Protein AF-A0A931N2M0-F1 (afdb_monomer)

Secondary structure (DSSP, 8-state):
---------PPP-EEEE-TT-EEEEE-SEEEEEE-SS-EEEEEE---EE-TTS-EE---SS--EEEEE--SSEEEEEEEEEEETTTEEEEEEEEEEE-

Nearest PDB structures (foldseek):
  4m03-assembly1_A-2  TM=4.339E-01  e=2.223E-02  Staphylococcus aureus subsp. aureus NCTC 8325
  4lba-assembly1_A  TM=4.297E-01  e=1.267E-01  Bacteroides eggerthii DSM 20697
  4u6t-assembly1_A  TM=5.160E-01  e=3.026E-01  Hathewaya histolytica
  2z4t-assembly1_A  TM=4.486E-01  e=2.068E-01  Photobacterium sp. JT-ISH-224
  6vft-assembly2_B  TM=3.538E-01  e=1.267E-01  Homo sapiens

Mean predicted aligned error: 7.24 Å

Radius of gyration: 16.53 Å; Cα contacts (8 Å, |Δi|>4): 232; chains: 1; bounding box: 36×43×48 Å

Sequence (98 aa):
MHRRRAHPNAAPHVFELRPGDIVLLPAAGARVSSGCSVEVLGVYRDSTPLPDGRVLAPEGPPDVVVLRAPAPGDSTVRLTTGDPFRATASRELSVIVR

Foldseek 3Di:
DDDDPDDPPDDAAEAEAAAFDKDKDFFLDKDWPDDDQKDWPDFAADWDADPVRDIRTDDDGTGIIIMHGNDFDKIKMWGWHDHPVPDIDIGIYIYGYD

Organism: NCBI:txid2785916

Structure (mmCIF, N/CA/C/O backbone):
data_AF-A0A931N2M0-F1
#
_entry.id   AF-A0A931N2M0-F1
#
loop_
_atom_site.group_PDB
_atom_site.id
_atom_site.type_symbol
_atom_site.label_atom_id
_atom_site.label_alt_id
_atom_site.label_comp_id
_atom_site.label_asym_id
_atom_site.label_entity_id
_atom_site.label_seq_id
_atom_site.pdbx_PDB_ins_code
_atom_site.Cartn_x
_atom_site.Cartn_y
_atom_site.Cartn_z
_atom_site.occupancy
_atom_site.B_iso_or_equiv
_atom_site.auth_seq_id
_atom_site.auth_comp_id
_atom_site.auth_asym_id
_atom_site.auth_atom_id
_atom_site.pdbx_PDB_model_num
ATOM 1 N N . MET A 1 1 ? 16.655 33.613 21.237 1.00 43.22 1 MET A N 1
ATOM 2 C CA . MET A 1 1 ? 15.404 33.002 21.744 1.00 43.22 1 MET A CA 1
ATOM 3 C C . MET A 1 1 ? 14.419 32.887 20.571 1.00 43.22 1 MET A C 1
ATOM 5 O O . MET A 1 1 ? 13.638 33.795 20.330 1.00 43.22 1 MET A O 1
ATOM 9 N N . HIS A 1 2 ? 14.532 31.840 19.743 1.00 42.38 2 HIS A N 1
ATOM 10 C CA . HIS A 1 2 ? 13.705 31.687 18.536 1.00 42.38 2 HIS A CA 1
ATOM 11 C C . HIS A 1 2 ? 12.401 30.960 18.879 1.00 42.38 2 HIS A C 1
ATOM 13 O O . HIS A 1 2 ? 12.406 29.769 19.183 1.00 42.38 2 HIS A O 1
ATOM 19 N N . ARG A 1 3 ? 11.275 31.683 18.841 1.00 39.59 3 ARG A N 1
ATOM 20 C CA . ARG A 1 3 ? 9.933 31.097 18.943 1.00 39.59 3 ARG A CA 1
ATOM 21 C C . ARG A 1 3 ? 9.698 30.185 17.735 1.00 39.59 3 ARG A C 1
ATOM 23 O O . ARG A 1 3 ? 9.606 30.671 16.609 1.00 39.59 3 ARG A O 1
ATOM 30 N N . ARG A 1 4 ? 9.589 28.871 17.966 1.00 41.88 4 ARG A N 1
ATOM 31 C CA . ARG A 1 4 ? 9.050 27.924 16.979 1.00 41.88 4 ARG A CA 1
ATOM 32 C C . ARG A 1 4 ? 7.630 28.373 16.633 1.00 41.88 4 ARG A C 1
ATOM 34 O O . ARG A 1 4 ? 6.754 28.349 17.493 1.00 41.88 4 ARG A O 1
ATOM 41 N N . ARG A 1 5 ? 7.408 28.801 15.388 1.00 40.66 5 ARG A N 1
ATOM 42 C CA . ARG A 1 5 ? 6.057 28.942 14.838 1.00 40.66 5 ARG A CA 1
ATOM 43 C C . ARG A 1 5 ? 5.447 27.544 14.801 1.00 40.66 5 ARG A C 1
ATOM 45 O O . ARG A 1 5 ? 5.899 26.706 14.021 1.00 40.66 5 ARG A O 1
ATOM 52 N N . ALA A 1 6 ? 4.463 27.294 15.659 1.00 41.53 6 ALA A N 1
ATOM 53 C CA . ALA A 1 6 ? 3.564 26.167 15.487 1.00 41.53 6 ALA A CA 1
ATOM 54 C C . ALA A 1 6 ? 2.945 26.303 14.091 1.00 41.53 6 ALA A C 1
ATOM 56 O O . ALA A 1 6 ? 2.298 27.308 13.793 1.00 41.53 6 ALA A O 1
ATOM 57 N N . HIS A 1 7 ? 3.240 25.349 13.208 1.00 36.44 7 HIS A N 1
ATOM 58 C CA . HIS A 1 7 ? 2.480 25.218 11.975 1.00 36.44 7 HIS A CA 1
ATOM 59 C C . HIS A 1 7 ? 1.039 24.878 12.371 1.00 36.44 7 HIS A C 1
ATOM 61 O O . HIS A 1 7 ? 0.858 24.051 13.270 1.00 36.44 7 HIS A O 1
ATOM 67 N N . PRO A 1 8 ? 0.025 25.516 11.764 1.00 39.69 8 PRO A N 1
ATOM 68 C CA . PRO A 1 8 ? -1.353 25.100 11.966 1.00 39.69 8 PRO A CA 1
ATOM 69 C C . PRO A 1 8 ? -1.442 23.611 11.630 1.00 39.69 8 PRO A C 1
ATOM 71 O O . PRO A 1 8 ? -0.958 23.182 10.583 1.00 39.69 8 PRO A O 1
ATOM 74 N N . ASN A 1 9 ? -1.980 22.837 12.572 1.00 44.41 9 ASN A N 1
ATOM 75 C CA . ASN A 1 9 ? -2.216 21.406 12.457 1.00 44.41 9 ASN A CA 1
ATOM 76 C C . ASN A 1 9 ? -3.118 21.190 11.232 1.00 44.41 9 ASN A C 1
ATOM 78 O O . ASN A 1 9 ? -4.329 21.394 11.316 1.00 44.41 9 ASN A O 1
ATOM 82 N N . ALA A 1 10 ? -2.519 20.915 10.070 1.00 48.88 10 ALA A N 1
ATOM 83 C CA . ALA A 1 10 ? -3.262 20.577 8.869 1.00 48.88 10 ALA A CA 1
ATOM 84 C C . ALA A 1 10 ? -4.118 19.363 9.228 1.00 48.88 10 ALA A C 1
ATOM 86 O O . ALA A 1 10 ? -3.593 18.398 9.784 1.00 48.88 10 ALA A O 1
ATOM 87 N N . ALA A 1 11 ? -5.430 19.448 8.994 1.00 51.19 11 ALA A N 1
ATOM 88 C CA . ALA A 1 11 ? -6.325 18.330 9.256 1.00 51.19 11 ALA A CA 1
ATOM 89 C C . ALA A 1 11 ? -5.714 17.065 8.626 1.00 51.19 11 ALA A C 1
ATOM 91 O O . ALA A 1 11 ? -5.254 17.145 7.480 1.00 51.19 11 ALA A O 1
ATOM 92 N N . PRO A 1 12 ? -5.631 15.939 9.360 1.00 60.34 12 PRO A N 1
ATOM 93 C CA . PRO A 1 12 ? -5.057 14.722 8.809 1.00 60.34 12 PRO A CA 1
ATOM 94 C C . PRO A 1 12 ? -5.792 14.406 7.508 1.00 60.34 12 PRO A C 1
ATOM 96 O O . PRO A 1 12 ? -7.018 14.502 7.449 1.00 60.34 12 PRO A O 1
ATOM 99 N N . HIS A 1 13 ? -5.054 14.095 6.443 1.00 74.62 13 HIS A N 1
ATOM 100 C CA . HIS A 1 13 ? -5.680 13.622 5.216 1.00 74.62 13 HIS A CA 1
ATOM 101 C C . HIS A 1 13 ? -6.432 12.332 5.566 1.00 74.62 13 HIS A C 1
ATOM 103 O O . HIS A 1 13 ? -5.808 11.324 5.900 1.00 74.62 13 HIS A O 1
ATOM 109 N N . VAL A 1 14 ? -7.764 12.406 5.568 1.00 90.56 14 VAL A N 1
ATOM 110 C CA . VAL A 1 14 ? -8.647 11.265 5.808 1.00 90.56 14 VAL A CA 1
ATOM 111 C C . VAL A 1 14 ? -8.943 10.609 4.469 1.00 90.56 14 VAL A C 1
ATOM 113 O O . VAL A 1 14 ? -9.325 11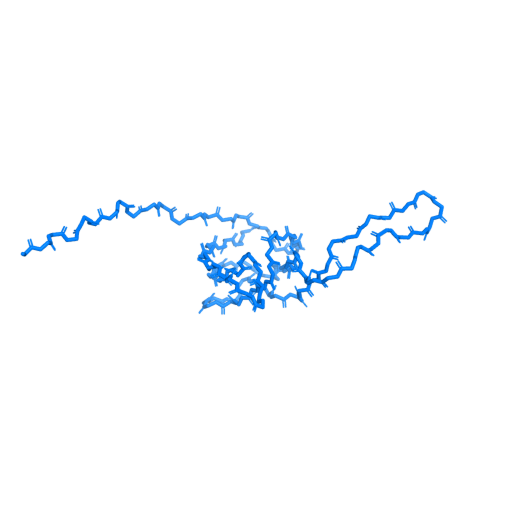.283 3.513 1.00 90.56 14 VAL A O 1
ATOM 116 N N . PHE A 1 15 ? -8.760 9.298 4.411 1.00 94.19 15 PHE A N 1
ATOM 117 C CA . PHE A 1 15 ? -9.048 8.479 3.249 1.00 94.19 15 PHE A CA 1
ATOM 118 C C . PHE A 1 15 ? -10.125 7.461 3.611 1.00 94.19 15 PHE A C 1
ATOM 120 O O . PHE A 1 15 ? -9.923 6.619 4.484 1.00 94.19 15 PHE A O 1
ATOM 127 N N . GLU A 1 16 ? -11.290 7.587 2.984 1.00 96.62 16 GLU A N 1
ATOM 128 C CA . GLU A 1 16 ? -12.441 6.733 3.267 1.00 96.62 16 GLU A CA 1
ATOM 129 C C . GLU A 1 16 ? -12.490 5.553 2.293 1.00 96.62 16 GLU A C 1
ATOM 131 O O . GLU A 1 16 ? -12.343 5.735 1.085 1.00 96.62 16 GLU A O 1
ATOM 136 N N . LEU A 1 17 ? -12.711 4.357 2.836 1.00 97.50 17 LEU A N 1
ATOM 137 C CA . LEU A 1 17 ? -12.811 3.084 2.126 1.00 97.50 17 LEU A CA 1
ATOM 138 C C . LEU A 1 17 ? -14.040 2.305 2.591 1.00 97.50 17 LEU A C 1
ATOM 140 O O . LEU A 1 17 ? -14.645 2.612 3.619 1.00 97.50 17 LEU A O 1
ATOM 144 N N . ARG A 1 18 ? -14.367 1.251 1.853 1.00 98.25 18 ARG A N 1
ATOM 145 C CA . ARG A 1 18 ? -15.362 0.242 2.214 1.00 98.25 18 ARG A CA 1
ATOM 146 C C . ARG A 1 18 ? -14.697 -1.110 2.473 1.00 98.25 18 ARG A C 1
ATOM 148 O O . ARG A 1 18 ? -13.634 -1.386 1.909 1.00 98.25 18 ARG A O 1
ATOM 155 N N . PRO A 1 19 ? -15.307 -1.990 3.288 1.00 98.19 19 PRO A N 1
ATOM 156 C CA . PRO A 1 19 ? -14.838 -3.362 3.418 1.00 98.19 19 PRO A CA 1
ATOM 157 C C . PRO A 1 19 ? -14.775 -4.051 2.049 1.00 98.19 19 PRO A C 1
ATOM 159 O O . PRO A 1 19 ? -15.746 -4.053 1.295 1.00 98.19 19 PRO A O 1
ATOM 162 N N . GLY A 1 20 ? -13.629 -4.649 1.740 1.00 97.56 20 GLY A N 1
ATOM 163 C CA . GLY A 1 20 ? -13.332 -5.279 0.456 1.00 97.56 20 GLY A CA 1
ATOM 164 C C . GLY A 1 20 ? -12.524 -4.407 -0.505 1.00 97.56 20 GLY A C 1
ATOM 165 O O . GLY A 1 20 ? -11.951 -4.963 -1.443 1.00 97.56 20 GLY A O 1
ATOM 166 N N . ASP A 1 21 ? -12.408 -3.098 -0.261 1.00 98.44 21 ASP A N 1
ATOM 167 C CA . ASP A 1 21 ? -11.623 -2.219 -1.126 1.00 98.44 21 ASP A CA 1
ATOM 168 C C . ASP A 1 21 ? -10.139 -2.609 -1.123 1.00 98.44 21 ASP A C 1
ATOM 170 O O . ASP A 1 21 ? -9.545 -2.955 -0.093 1.00 98.44 21 ASP A O 1
ATOM 174 N N . ILE A 1 22 ? -9.535 -2.510 -2.307 1.00 98.00 22 ILE A N 1
ATOM 175 C CA . ILE A 1 22 ? -8.093 -2.589 -2.525 1.00 98.00 22 ILE A CA 1
ATOM 176 C C . ILE A 1 22 ? -7.670 -1.281 -3.176 1.00 98.00 22 ILE A C 1
ATOM 178 O O . ILE A 1 22 ? -8.236 -0.873 -4.190 1.00 98.00 22 ILE A O 1
ATOM 182 N N . VAL A 1 23 ? -6.665 -0.629 -2.602 1.00 96.88 23 VAL A N 1
ATOM 183 C CA . VAL A 1 23 ? -6.188 0.676 -3.062 1.00 96.88 23 VAL A CA 1
ATOM 184 C C . VAL A 1 23 ? -4.695 0.665 -3.310 1.00 96.88 23 VAL A C 1
ATOM 186 O O . VAL A 1 23 ? -3.920 0.071 -2.560 1.00 96.88 23 VAL A O 1
ATOM 189 N N . LEU A 1 24 ? -4.308 1.356 -4.376 1.00 96.69 24 LEU A N 1
ATOM 190 C CA . LEU A 1 24 ? -2.927 1.562 -4.772 1.00 96.69 24 LEU A CA 1
ATOM 191 C C . LEU A 1 24 ? -2.554 2.994 -4.403 1.00 96.69 24 LEU A C 1
ATOM 193 O O . LEU A 1 24 ? -3.197 3.947 -4.845 1.00 96.69 24 LEU A O 1
ATOM 197 N N . LEU A 1 25 ? -1.530 3.148 -3.571 1.00 95.06 25 LEU A N 1
ATOM 198 C CA . LEU A 1 25 ? -1.051 4.445 -3.115 1.00 95.06 25 LEU A CA 1
ATOM 199 C C . LEU A 1 25 ? 0.371 4.685 -3.628 1.00 95.06 25 LEU A C 1
ATOM 201 O O . LEU A 1 25 ? 1.221 3.812 -3.446 1.00 95.06 25 LEU A O 1
ATOM 205 N N . PRO A 1 26 ? 0.672 5.871 -4.189 1.00 93.75 26 PRO A N 1
ATOM 206 C CA . 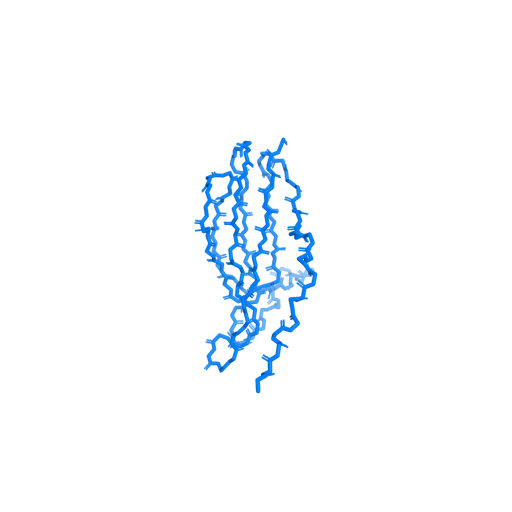PRO A 1 26 ? 2.030 6.214 -4.591 1.00 93.75 26 PRO A CA 1
ATOM 207 C C . PRO A 1 26 ? 2.906 6.378 -3.343 1.00 93.75 26 PRO A C 1
ATOM 209 O O . PRO A 1 26 ? 2.743 7.329 -2.560 1.00 93.75 26 PRO A O 1
ATOM 212 N N . ALA A 1 27 ? 3.795 5.410 -3.130 1.00 94.56 27 ALA A N 1
ATOM 213 C CA . ALA A 1 27 ? 4.684 5.311 -1.981 1.00 94.56 27 ALA A CA 1
ATOM 214 C C . ALA A 1 27 ? 5.746 4.223 -2.206 1.00 94.56 27 ALA A C 1
ATOM 216 O O . ALA A 1 27 ? 5.460 3.156 -2.732 1.00 94.56 27 ALA A O 1
ATOM 217 N N . ALA A 1 28 ? 6.957 4.460 -1.703 1.00 94.00 28 ALA A N 1
ATOM 218 C CA . ALA A 1 28 ? 8.043 3.479 -1.689 1.00 94.00 28 ALA A CA 1
ATOM 219 C C . ALA A 1 28 ? 7.932 2.483 -0.516 1.00 94.00 28 ALA A C 1
ATOM 221 O O . ALA A 1 28 ? 8.741 1.566 -0.390 1.00 94.00 28 ALA A O 1
ATOM 222 N N . GLY A 1 29 ? 6.965 2.674 0.386 1.00 95.00 29 GLY A N 1
ATOM 223 C CA . GLY A 1 29 ? 6.689 1.756 1.486 1.00 95.00 29 GLY A CA 1
ATOM 224 C C . GLY A 1 29 ? 5.576 2.243 2.406 1.00 95.00 29 GLY A C 1
ATOM 225 O O . GLY A 1 29 ? 5.178 3.410 2.365 1.00 95.00 29 GLY A O 1
ATOM 226 N N . ALA A 1 30 ? 5.076 1.347 3.254 1.00 95.81 30 ALA A N 1
ATOM 227 C CA . ALA A 1 30 ? 4.056 1.672 4.240 1.00 95.81 30 ALA A CA 1
ATOM 228 C C . ALA A 1 30 ? 4.170 0.817 5.498 1.00 95.81 30 ALA A C 1
ATOM 230 O O . ALA A 1 30 ? 4.669 -0.307 5.473 1.00 95.81 30 ALA A O 1
ATOM 231 N N . ARG A 1 31 ? 3.654 1.358 6.599 1.00 95.81 31 ARG A N 1
ATOM 232 C CA . ARG A 1 31 ? 3.467 0.647 7.861 1.00 95.81 31 ARG A CA 1
ATOM 233 C C . ARG A 1 31 ? 2.165 1.101 8.506 1.00 95.81 31 ARG A C 1
ATOM 235 O O . ARG A 1 31 ? 1.964 2.301 8.679 1.00 95.81 31 ARG A O 1
ATOM 242 N N . VAL A 1 32 ? 1.325 0.156 8.925 1.00 96.81 32 VAL A N 1
ATOM 243 C CA . VAL A 1 32 ? 0.203 0.457 9.826 1.00 96.81 32 VAL A CA 1
ATOM 244 C C . VAL A 1 32 ? 0.787 0.834 11.186 1.00 96.81 32 VAL A C 1
ATOM 246 O O . VAL A 1 32 ? 1.509 0.045 11.800 1.00 96.81 32 VAL A O 1
ATOM 249 N N . SER A 1 33 ? 0.556 2.071 11.619 1.00 95.62 33 SER A N 1
ATOM 250 C CA . SER A 1 33 ? 1.016 2.574 12.915 1.00 95.62 33 SER A CA 1
ATOM 251 C C . SER A 1 33 ? -0.018 2.351 14.019 1.00 95.62 33 SER A C 1
ATOM 253 O O . SER A 1 33 ? 0.375 2.192 15.174 1.00 95.62 33 SER A O 1
ATOM 255 N N . SER A 1 34 ? -1.309 2.292 13.677 1.00 96.88 34 SER A N 1
ATOM 256 C CA . SER A 1 34 ? -2.403 1.966 14.599 1.00 96.88 34 SER A CA 1
ATOM 257 C C . SER A 1 34 ? -3.641 1.423 13.871 1.00 96.88 34 SER A C 1
ATOM 259 O O . SER A 1 34 ? -3.821 1.639 12.670 1.00 96.88 34 SER A O 1
ATOM 261 N N . GLY A 1 35 ? -4.515 0.746 14.624 1.00 96.38 35 GLY A N 1
ATOM 262 C CA . GLY A 1 35 ? -5.755 0.154 14.114 1.00 96.38 35 GLY A CA 1
ATOM 263 C C . GLY A 1 35 ? -5.543 -1.153 13.345 1.00 96.38 35 GLY A C 1
ATOM 264 O O . GLY A 1 35 ? -4.414 -1.610 13.169 1.00 96.38 35 GLY A O 1
ATOM 265 N N . CYS A 1 36 ? -6.644 -1.756 12.904 1.00 96.00 36 CYS A N 1
ATOM 266 C CA . CYS A 1 36 ? -6.658 -3.016 12.153 1.00 96.00 36 CYS A CA 1
ATOM 267 C C . CYS A 1 36 ? -7.670 -3.025 10.996 1.00 96.00 36 CYS A C 1
ATOM 269 O O . CYS A 1 36 ? -7.975 -4.090 10.463 1.00 96.00 36 CYS A O 1
ATOM 271 N N . SER A 1 37 ? -8.200 -1.861 10.602 1.00 97.44 37 SER A N 1
ATOM 272 C CA . SER A 1 37 ? -9.187 -1.781 9.519 1.00 97.44 37 SER A CA 1
ATOM 273 C C . SER A 1 37 ? -8.565 -1.901 8.129 1.00 97.44 37 SER A C 1
ATOM 275 O O . SER A 1 37 ? -9.284 -2.143 7.162 1.00 97.44 37 SER A O 1
ATOM 277 N N . VAL A 1 38 ? -7.233 -1.797 8.020 1.00 98.00 38 VAL A N 1
ATOM 278 C CA . VAL A 1 38 ? -6.483 -2.033 6.781 1.00 98.00 38 VAL A CA 1
ATOM 279 C C . VAL A 1 38 ? -5.247 -2.906 6.982 1.00 98.00 38 VAL A C 1
ATOM 281 O O . VAL A 1 38 ? -4.628 -2.921 8.045 1.00 9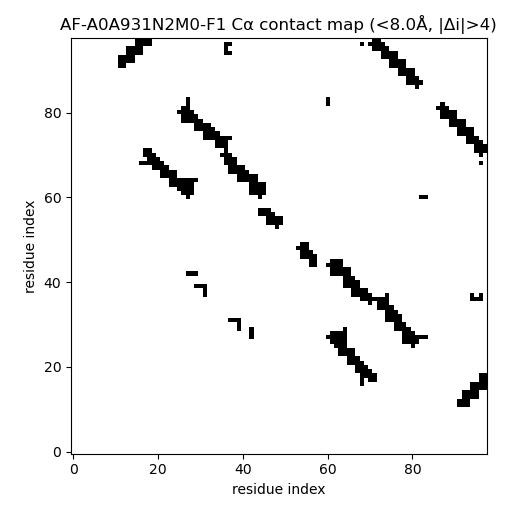8.00 38 VAL A O 1
ATOM 284 N N . GLU A 1 39 ? -4.846 -3.576 5.907 1.00 98.06 39 GLU A N 1
ATOM 285 C CA . GLU A 1 39 ? -3.644 -4.400 5.806 1.00 98.06 39 GLU A CA 1
ATOM 286 C C . GLU A 1 39 ? -2.751 -3.885 4.671 1.00 98.06 39 GLU A C 1
ATOM 288 O O . GLU A 1 39 ? -3.246 -3.520 3.603 1.00 98.06 39 GLU A O 1
ATOM 293 N N . VAL A 1 40 ? -1.429 -3.886 4.876 1.00 97.81 40 VAL A N 1
ATOM 294 C CA . VAL A 1 40 ? -0.461 -3.673 3.787 1.00 97.81 40 VAL A CA 1
ATOM 295 C C . VAL A 1 40 ? -0.239 -5.014 3.102 1.00 97.81 40 VAL A C 1
ATOM 297 O O . VAL A 1 40 ? 0.367 -5.905 3.694 1.00 97.81 40 VAL A O 1
ATOM 300 N N . LEU A 1 41 ? -0.707 -5.160 1.862 1.00 97.81 41 LEU A N 1
ATOM 301 C CA . LEU A 1 41 ? -0.502 -6.394 1.097 1.00 97.81 41 LEU A CA 1
ATOM 302 C C . LEU A 1 41 ? 0.928 -6.502 0.563 1.00 97.81 41 LEU A C 1
ATOM 304 O O . LEU A 1 41 ? 1.474 -7.597 0.456 1.00 97.81 41 LEU A O 1
ATOM 308 N N . GLY A 1 42 ? 1.544 -5.364 0.250 1.00 96.19 42 GLY A N 1
ATOM 309 C CA . GLY A 1 42 ? 2.921 -5.323 -0.211 1.00 96.19 42 GLY A CA 1
ATOM 310 C C . GLY A 1 42 ? 3.321 -3.968 -0.773 1.00 96.19 42 GLY A C 1
ATOM 311 O O . GLY A 1 42 ? 2.512 -3.041 -0.885 1.00 96.19 42 GLY A O 1
ATOM 312 N N . VAL A 1 43 ? 4.600 -3.887 -1.127 1.00 94.94 43 VAL A N 1
ATOM 313 C CA . VAL A 1 43 ? 5.184 -2.767 -1.858 1.00 94.94 43 VAL A CA 1
ATOM 314 C C . VAL A 1 43 ? 5.605 -3.295 -3.219 1.00 94.94 43 VAL A C 1
ATOM 316 O O . VAL A 1 43 ? 6.329 -4.286 -3.314 1.00 94.94 43 VAL A O 1
ATOM 319 N N . TYR A 1 44 ? 5.118 -2.644 -4.259 1.00 93.69 44 TYR A N 1
ATOM 320 C CA . TYR A 1 44 ? 5.239 -3.064 -5.638 1.00 93.69 44 TYR A CA 1
ATOM 321 C C . TYR A 1 44 ? 5.791 -1.930 -6.480 1.00 93.69 44 TYR A C 1
ATOM 323 O O . TYR A 1 44 ? 5.961 -0.787 -6.048 1.00 93.69 44 TYR A O 1
ATOM 331 N N . ARG A 1 45 ? 6.051 -2.294 -7.721 1.00 92.31 45 ARG A N 1
ATOM 332 C CA . ARG A 1 45 ? 6.298 -1.361 -8.789 1.00 92.31 45 ARG A CA 1
ATOM 333 C C . ARG A 1 45 ? 5.083 -1.296 -9.696 1.00 92.31 45 ARG A C 1
ATOM 335 O O . ARG A 1 45 ? 4.578 -2.351 -10.078 1.00 92.31 45 ARG A O 1
ATOM 342 N N . ASP A 1 46 ? 4.674 -0.090 -10.064 1.00 93.31 46 ASP A N 1
ATOM 343 C CA . ASP A 1 46 ? 3.643 0.090 -11.075 1.00 93.31 46 ASP A CA 1
ATOM 344 C C . ASP A 1 46 ? 4.095 -0.459 -12.434 1.00 93.31 46 ASP A C 1
ATOM 346 O O . ASP A 1 46 ? 5.264 -0.369 -12.823 1.00 93.31 46 ASP A O 1
ATOM 350 N N . SER A 1 47 ? 3.162 -1.062 -13.160 1.00 94.00 47 SER A N 1
ATOM 351 C CA . SER A 1 47 ? 3.435 -1.656 -14.464 1.00 94.00 47 SER A CA 1
ATOM 352 C C . SER A 1 47 ? 2.216 -1.547 -15.363 1.00 94.00 47 SER A C 1
ATOM 354 O O . SER A 1 47 ? 1.079 -1.668 -14.910 1.00 94.00 47 SER A O 1
ATOM 356 N N . THR A 1 48 ? 2.458 -1.355 -16.657 1.00 94.94 48 THR A N 1
ATOM 357 C CA . THR A 1 48 ? 1.389 -1.124 -17.628 1.00 94.94 48 THR A CA 1
ATOM 358 C C . THR A 1 48 ? 1.193 -2.365 -18.496 1.00 94.94 48 THR A C 1
ATOM 360 O O . THR A 1 48 ? 2.106 -2.717 -19.253 1.00 94.94 48 THR A O 1
ATOM 363 N N . PRO A 1 49 ? 0.030 -3.040 -18.438 1.00 95.69 49 PRO A N 1
ATOM 364 C CA . PRO A 1 49 ? -0.279 -4.117 -19.369 1.00 95.69 49 PRO A CA 1
ATOM 365 C C . PRO A 1 49 ? 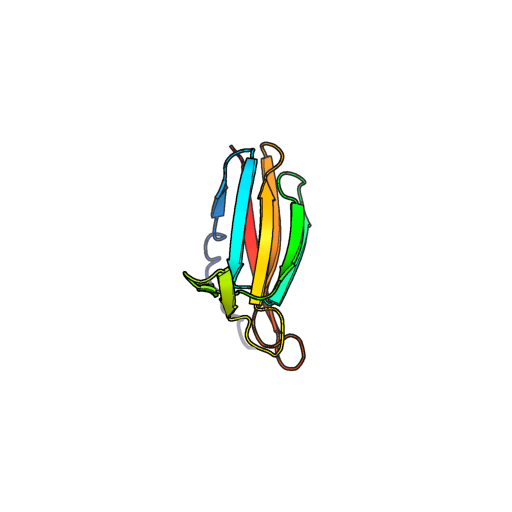-0.468 -3.563 -20.787 1.00 95.69 49 PRO A C 1
ATOM 367 O O . PRO A 1 49 ? -1.022 -2.480 -20.982 1.00 95.69 49 PRO A O 1
ATOM 370 N N . LEU A 1 50 ? -0.022 -4.320 -21.786 1.00 97.00 50 LEU A N 1
ATOM 371 C CA . LEU A 1 50 ? -0.180 -4.008 -23.203 1.00 97.00 50 LEU A CA 1
ATOM 372 C C . LEU A 1 50 ? -1.287 -4.870 -23.837 1.00 97.00 50 LEU A C 1
ATOM 374 O O . LEU A 1 50 ? -1.545 -5.979 -23.363 1.00 97.00 50 LEU A O 1
ATOM 378 N N . PRO A 1 51 ? -1.921 -4.414 -24.938 1.00 97.56 51 PRO A N 1
ATOM 379 C CA . PRO A 1 51 ? -3.005 -5.158 -25.594 1.00 97.56 51 PRO A CA 1
ATOM 380 C C . PRO A 1 51 ? -2.625 -6.556 -26.104 1.00 97.56 51 PRO A C 1
ATOM 382 O O . PRO A 1 51 ? -3.500 -7.380 -26.341 1.00 97.56 51 PRO A O 1
ATOM 385 N N . ASP A 1 52 ? -1.333 -6.827 -26.286 1.00 96.31 52 ASP A N 1
ATOM 386 C CA . ASP A 1 52 ? -0.801 -8.104 -26.770 1.00 96.31 52 ASP A CA 1
ATOM 387 C C . ASP A 1 52 ? -0.391 -9.071 -25.643 1.00 96.31 52 ASP A C 1
ATOM 389 O O . ASP A 1 52 ? 0.263 -10.082 -25.896 1.00 96.31 52 ASP A O 1
ATOM 393 N N . GLY A 1 53 ? -0.760 -8.766 -24.396 1.00 96.44 53 GLY A N 1
ATOM 394 C CA . GLY A 1 53 ? -0.466 -9.599 -23.230 1.00 96.44 53 GLY A CA 1
ATOM 395 C C . GLY A 1 53 ? 0.934 -9.400 -22.645 1.00 96.44 53 GLY A C 1
ATOM 396 O O . GLY A 1 53 ? 1.265 -10.036 -21.645 1.00 96.44 53 GLY A O 1
ATOM 397 N N . ARG A 1 54 ? 1.761 -8.514 -23.216 1.00 96.81 54 ARG A N 1
ATOM 398 C CA . ARG A 1 54 ? 3.027 -8.098 -22.595 1.00 96.81 54 ARG A CA 1
ATOM 399 C C . ARG A 1 54 ? 2.783 -7.085 -21.473 1.00 96.81 54 ARG A C 1
ATOM 401 O O . ARG A 1 54 ? 1.721 -6.476 -21.384 1.00 96.81 54 ARG A O 1
ATOM 408 N N . VAL A 1 55 ? 3.792 -6.873 -20.629 1.00 96.31 55 VAL A N 1
ATOM 409 C CA . VAL A 1 55 ? 3.761 -5.890 -19.534 1.00 96.31 55 VAL A CA 1
ATOM 410 C C . VAL A 1 55 ? 4.987 -4.989 -19.625 1.00 96.31 55 VAL A C 1
ATOM 412 O O . VAL A 1 55 ? 6.114 -5.475 -19.718 1.00 96.31 55 VAL A O 1
ATOM 415 N N . LEU A 1 56 ? 4.771 -3.675 -19.583 1.00 95.38 56 LEU A N 1
ATOM 416 C CA . LEU A 1 56 ? 5.833 -2.694 -19.387 1.00 95.38 56 LEU A CA 1
ATOM 417 C C . LEU A 1 56 ? 6.067 -2.511 -17.887 1.00 95.38 56 LEU A C 1
ATOM 419 O O . LEU A 1 56 ? 5.284 -1.849 -17.210 1.00 95.38 56 LEU A O 1
ATOM 423 N N . ALA A 1 57 ? 7.146 -3.104 -17.381 1.00 93.50 57 ALA A N 1
ATOM 424 C CA . ALA A 1 57 ? 7.569 -2.998 -15.989 1.00 93.50 57 ALA A CA 1
ATOM 425 C C . ALA A 1 57 ? 8.926 -2.268 -15.921 1.00 93.50 57 ALA A C 1
ATOM 427 O O . ALA A 1 57 ? 9.941 -2.863 -16.291 1.00 93.50 57 ALA A O 1
ATOM 428 N N . PRO A 1 58 ? 8.971 -0.985 -15.512 1.00 89.81 58 PRO A N 1
ATOM 429 C CA . PRO A 1 58 ? 10.226 -0.237 -15.432 1.00 89.81 58 PRO A CA 1
ATOM 430 C C . PRO A 1 58 ? 11.200 -0.826 -14.391 1.00 89.81 58 PRO A C 1
ATOM 432 O O . PRO A 1 58 ? 10.807 -1.552 -13.482 1.00 89.81 58 PRO A O 1
ATOM 435 N N . GLU A 1 59 ? 12.493 -0.510 -14.500 1.00 90.25 59 GLU A N 1
ATOM 436 C CA . GLU A 1 59 ? 13.519 -0.911 -13.518 1.00 90.25 59 GLU A CA 1
ATOM 437 C C . GLU A 1 59 ? 13.748 0.145 -12.410 1.00 90.25 59 GLU A C 1
ATOM 439 O O . GLU A 1 59 ? 13.263 1.274 -12.493 1.00 90.25 59 GLU A O 1
ATOM 444 N N . GLY A 1 60 ? 14.433 -0.223 -11.306 1.00 88.25 60 GLY A N 1
ATOM 445 C CA . GLY A 1 60 ? 14.698 0.631 -10.115 1.00 88.25 60 GLY A CA 1
ATOM 446 C C . GLY A 1 60 ? 13.966 0.254 -8.787 1.00 88.25 60 GLY A C 1
ATOM 447 O O . GLY A 1 60 ? 13.631 -0.919 -8.606 1.00 88.25 60 GLY A O 1
ATOM 448 N N . PRO A 1 61 ? 13.640 1.228 -7.903 1.00 88.50 61 PRO A N 1
ATOM 449 C CA . PRO A 1 61 ? 12.914 1.011 -6.640 1.00 88.50 61 PRO A CA 1
ATOM 450 C C . PRO A 1 61 ? 11.370 0.917 -6.762 1.00 88.50 61 PRO A C 1
ATOM 452 O O . PRO A 1 61 ? 10.795 1.460 -7.708 1.00 88.50 61 PRO A O 1
ATOM 455 N N . PRO A 1 62 ? 10.685 0.295 -5.780 1.00 90.50 62 PRO A N 1
ATOM 456 C CA . PRO A 1 62 ? 9.222 0.295 -5.681 1.00 90.50 62 PRO A CA 1
ATOM 457 C C . PRO A 1 62 ? 8.627 1.704 -5.545 1.00 90.50 62 PRO A C 1
ATOM 459 O O . PRO A 1 62 ? 9.225 2.577 -4.912 1.00 90.50 62 PRO A O 1
ATOM 462 N N . ASP A 1 63 ? 7.429 1.900 -6.090 1.00 93.06 63 ASP A N 1
ATOM 463 C CA . ASP A 1 63 ? 6.716 3.183 -6.123 1.00 93.06 63 ASP A CA 1
ATOM 464 C C . ASP A 1 63 ? 5.222 3.081 -5.771 1.00 93.06 63 ASP A C 1
ATOM 466 O O . ASP A 1 63 ? 4.549 4.111 -5.652 1.00 93.06 63 ASP A O 1
ATOM 470 N N . VAL A 1 64 ? 4.716 1.869 -5.522 1.00 95.69 64 VAL A N 1
ATOM 471 C CA . VAL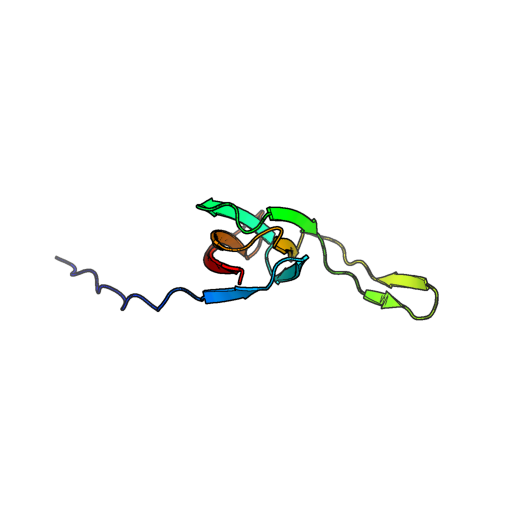 A 1 64 ? 3.322 1.619 -5.147 1.00 95.69 64 VAL A CA 1
ATOM 472 C C . VAL A 1 64 ? 3.233 0.800 -3.864 1.00 95.69 64 VAL A C 1
ATOM 474 O O . VAL A 1 64 ? 3.869 -0.238 -3.708 1.00 95.69 64 VAL A O 1
ATOM 477 N N . VAL A 1 65 ? 2.354 1.216 -2.958 1.00 96.88 65 VAL A N 1
ATOM 478 C CA . VAL A 1 65 ? 1.876 0.407 -1.831 1.00 96.88 65 VAL A CA 1
ATOM 479 C C . VAL A 1 65 ? 0.460 -0.056 -2.126 1.00 96.88 65 VAL A C 1
ATOM 481 O O . VAL A 1 65 ? -0.388 0.758 -2.489 1.00 96.88 65 VAL A O 1
ATOM 484 N N . VAL A 1 66 ? 0.186 -1.337 -1.892 1.00 98.06 66 VAL A N 1
ATOM 485 C CA . VAL A 1 66 ? -1.176 -1.878 -1.959 1.00 98.06 66 VAL A CA 1
ATOM 486 C C . VAL A 1 66 ? -1.718 -2.055 -0.547 1.00 98.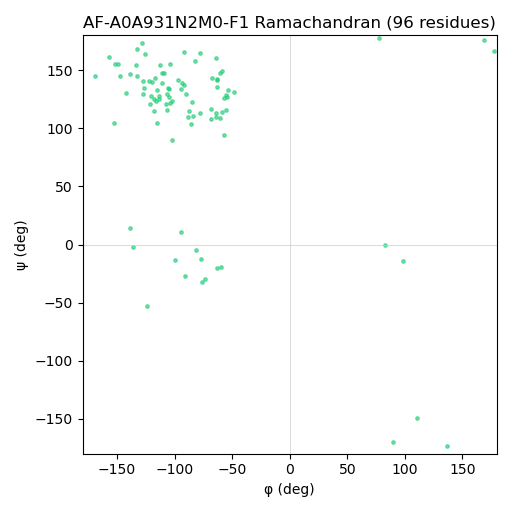06 66 VAL A C 1
ATOM 488 O O . VAL A 1 66 ? -1.123 -2.769 0.266 1.00 98.06 66 VAL A O 1
ATOM 491 N N . LEU A 1 67 ? -2.859 -1.423 -0.268 1.00 97.94 67 LEU A N 1
ATOM 492 C CA . LEU A 1 67 ? -3.628 -1.650 0.953 1.00 97.94 67 LEU A CA 1
ATOM 493 C C . LEU A 1 67 ? -4.919 -2.401 0.639 1.00 97.94 67 LEU A C 1
ATOM 495 O O . LEU A 1 67 ? -5.530 -2.184 -0.407 1.00 97.94 67 LEU A O 1
ATOM 499 N N . ARG A 1 68 ? -5.358 -3.230 1.582 1.00 98.44 68 ARG A N 1
ATOM 500 C CA . ARG A 1 68 ? -6.680 -3.864 1.586 1.00 98.44 68 ARG A CA 1
ATOM 501 C C . ARG A 1 68 ? -7.446 -3.440 2.829 1.00 98.44 68 ARG A C 1
ATOM 503 O O . ARG A 1 68 ? -6.857 -3.406 3.904 1.00 98.44 68 ARG A O 1
ATOM 510 N N . ALA A 1 69 ? -8.741 -3.180 2.697 1.00 98.38 69 ALA A N 1
ATOM 511 C CA . ALA A 1 69 ? -9.641 -2.879 3.808 1.00 98.38 69 ALA A CA 1
ATOM 512 C C . ALA A 1 69 ? -10.508 -4.107 4.162 1.00 98.38 69 ALA A C 1
ATOM 514 O O . ALA A 1 69 ? -11.569 -4.287 3.567 1.00 98.38 69 ALA A O 1
ATOM 515 N N . PRO A 1 70 ? -10.089 -5.014 5.068 1.00 97.69 70 PRO A N 1
ATOM 516 C CA . PRO A 1 70 ? -10.853 -6.230 5.364 1.00 97.69 70 PRO A CA 1
ATOM 517 C C . PRO A 1 70 ? -12.124 -5.995 6.193 1.00 97.69 70 PRO A C 1
ATOM 519 O O . PRO A 1 70 ? -13.068 -6.773 6.064 1.00 97.69 70 PRO A O 1
ATOM 522 N N . ALA A 1 71 ? -12.158 -4.972 7.053 1.00 97.00 71 ALA A N 1
ATOM 523 C CA . ALA A 1 71 ? -13.252 -4.757 8.000 1.00 97.00 71 ALA A CA 1
ATOM 524 C C . ALA A 1 71 ? -13.430 -3.270 8.363 1.00 97.00 71 ALA A C 1
ATOM 526 O O . ALA A 1 71 ? -12.459 -2.514 8.282 1.00 97.00 71 ALA A O 1
ATOM 527 N N . PRO A 1 72 ? -14.637 -2.847 8.794 1.00 98.25 72 PRO A N 1
ATOM 528 C CA . PRO A 1 72 ? -14.886 -1.482 9.248 1.00 98.25 72 PRO A CA 1
ATOM 529 C C . PRO A 1 72 ? -14.002 -1.054 10.425 1.00 98.25 72 PRO A C 1
ATOM 531 O O . PRO A 1 72 ? -13.665 -1.864 11.290 1.00 98.25 72 PRO A O 1
ATOM 534 N N . GLY A 1 73 ? -13.695 0.240 10.491 1.00 97.88 73 GLY A N 1
ATOM 535 C CA . GLY A 1 73 ? -12.949 0.860 11.584 1.00 97.88 73 GLY A CA 1
ATOM 536 C C . GLY A 1 73 ? -11.883 1.844 11.111 1.00 97.88 73 GLY A C 1
ATOM 537 O O . GLY A 1 73 ? -11.740 2.118 9.918 1.00 97.88 73 GLY A O 1
ATOM 538 N N . ASP A 1 74 ? -11.088 2.326 12.061 1.00 97.75 74 ASP A N 1
ATOM 539 C CA . ASP A 1 74 ? -10.081 3.358 11.823 1.00 97.75 74 ASP A CA 1
ATOM 540 C C . ASP A 1 74 ? -8.662 2.793 11.940 1.00 97.75 74 ASP A C 1
ATOM 542 O O . ASP A 1 74 ? -8.344 2.025 12.854 1.00 97.75 74 ASP A O 1
ATOM 546 N N . SER A 1 75 ? -7.792 3.227 11.033 1.00 97.69 75 SER A N 1
ATOM 547 C CA . SER A 1 75 ? -6.371 2.897 11.025 1.00 97.69 75 SER A CA 1
ATOM 548 C C . SER A 1 75 ? -5.537 4.116 10.661 1.00 97.69 75 SER A C 1
ATOM 550 O O . SER A 1 75 ? -5.933 4.934 9.835 1.00 97.69 75 SER A O 1
ATOM 552 N N . THR A 1 76 ? -4.336 4.212 11.225 1.00 97.25 76 THR A N 1
ATOM 553 C CA . THR A 1 76 ? -3.329 5.167 10.756 1.00 97.25 76 THR A CA 1
ATOM 554 C C . THR A 1 76 ? -2.247 4.408 10.008 1.00 97.25 76 THR A C 1
ATOM 556 O O . THR A 1 76 ? -1.695 3.419 10.498 1.00 97.25 76 THR A O 1
ATOM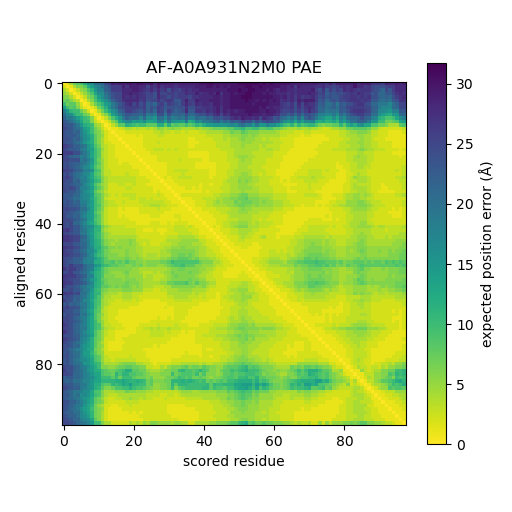 559 N N . VAL A 1 77 ? -1.929 4.879 8.807 1.00 96.88 77 VAL A N 1
ATOM 560 C CA . VAL A 1 77 ? -0.881 4.319 7.957 1.00 96.88 77 VAL A CA 1
ATOM 561 C C . VAL A 1 77 ? 0.205 5.364 7.770 1.00 96.88 77 VAL A C 1
ATOM 563 O O . VAL A 1 77 ? -0.042 6.466 7.284 1.00 96.88 77 VAL A O 1
ATOM 566 N N . ARG A 1 78 ? 1.442 5.018 8.121 1.00 95.62 78 ARG A N 1
ATOM 567 C CA . ARG A 1 78 ? 2.614 5.818 7.778 1.00 95.62 78 ARG A CA 1
ATOM 568 C C . ARG A 1 78 ? 3.110 5.394 6.402 1.00 95.62 78 ARG A C 1
ATOM 570 O O . ARG A 1 78 ? 3.577 4.269 6.237 1.00 95.62 78 ARG A O 1
ATOM 577 N N . LEU A 1 79 ? 3.030 6.302 5.436 1.00 94.50 79 LEU A N 1
ATOM 578 C CA . LEU A 1 79 ? 3.564 6.122 4.089 1.00 94.50 79 LEU A CA 1
ATOM 579 C C . LEU 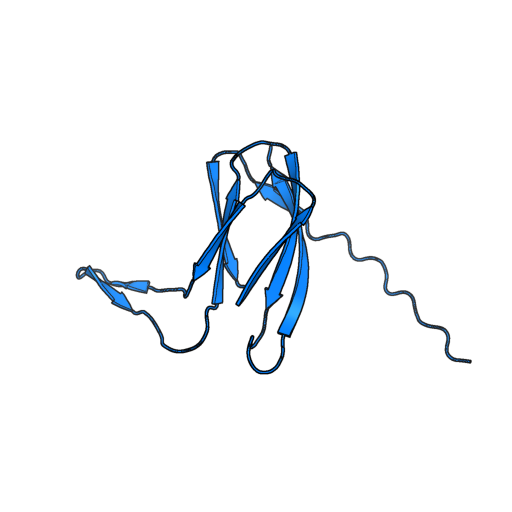A 1 79 ? 4.974 6.699 4.008 1.00 94.50 79 LEU A C 1
ATOM 581 O O . LEU A 1 79 ? 5.232 7.795 4.511 1.00 94.50 79 LEU A O 1
ATOM 585 N N . THR A 1 80 ? 5.860 5.987 3.324 1.00 93.44 80 THR A N 1
ATOM 586 C CA . THR A 1 80 ? 7.198 6.452 2.960 1.00 93.44 80 THR A CA 1
ATOM 587 C C . THR A 1 80 ? 7.209 6.813 1.480 1.00 93.44 80 THR A C 1
ATOM 589 O O . THR A 1 80 ? 6.826 6.013 0.633 1.00 93.44 80 THR A O 1
ATOM 592 N N . THR A 1 81 ? 7.648 8.024 1.160 1.00 90.12 81 THR A N 1
ATOM 593 C CA . THR A 1 81 ? 7.758 8.561 -0.204 1.00 90.12 81 THR A CA 1
ATOM 594 C C . THR A 1 81 ? 9.182 9.057 -0.461 1.00 90.12 81 THR A C 1
ATOM 596 O O . THR A 1 81 ? 9.924 9.307 0.488 1.00 90.12 81 THR A O 1
ATOM 599 N N . GLY A 1 82 ? 9.548 9.269 -1.725 1.00 83.62 82 GLY A N 1
ATOM 600 C CA . GLY A 1 82 ? 10.911 9.650 -2.113 1.00 83.62 82 GLY A CA 1
ATOM 601 C C . GLY A 1 82 ? 11.800 8.437 -2.387 1.00 83.62 82 GLY A C 1
ATOM 602 O O . GLY A 1 82 ? 11.304 7.317 -2.479 1.00 83.62 82 GLY A O 1
ATOM 603 N N . ASP A 1 83 ? 13.104 8.667 -2.542 1.00 79.62 83 ASP A N 1
ATOM 604 C CA . ASP A 1 83 ? 14.078 7.608 -2.822 1.00 79.62 83 ASP A CA 1
ATOM 605 C C . ASP A 1 83 ? 14.391 6.839 -1.523 1.00 79.62 83 ASP A C 1
ATOM 607 O O . ASP A 1 83 ? 15.014 7.416 -0.621 1.00 79.62 83 ASP A O 1
ATOM 611 N N . PRO A 1 84 ? 14.004 5.553 -1.408 1.00 73.25 84 PRO A N 1
ATOM 612 C CA . PRO A 1 84 ? 14.218 4.766 -0.196 1.00 73.25 84 PRO A CA 1
ATOM 613 C C . PRO A 1 84 ? 15.699 4.561 0.151 1.00 73.25 84 PRO A C 1
ATOM 615 O O . PRO A 1 84 ? 16.012 4.280 1.305 1.00 73.25 84 PRO A O 1
ATOM 618 N N . PHE A 1 85 ? 16.608 4.727 -0.812 1.00 77.38 85 PHE A N 1
ATOM 619 C CA . PHE A 1 85 ? 18.046 4.535 -0.631 1.00 77.38 85 PHE A CA 1
ATOM 620 C C . PHE A 1 85 ? 18.820 5.841 -0.428 1.00 77.38 85 PHE A C 1
ATOM 622 O O . PHE A 1 85 ? 19.985 5.795 -0.034 1.00 77.38 85 PHE A O 1
ATOM 629 N N . ARG A 1 86 ? 18.212 7.005 -0.695 1.00 78.50 86 ARG A N 1
ATOM 630 C CA . ARG A 1 86 ? 18.892 8.311 -0.588 1.00 78.50 86 ARG A CA 1
ATOM 631 C C . ARG A 1 86 ? 18.195 9.294 0.337 1.00 78.50 86 ARG A C 1
ATOM 633 O O . ARG A 1 86 ? 18.840 9.873 1.205 1.00 78.50 86 ARG A O 1
ATOM 640 N N . ALA A 1 87 ? 16.905 9.530 0.124 1.00 79.69 87 ALA A N 1
ATOM 641 C CA . ALA A 1 87 ? 16.159 10.561 0.828 1.00 79.69 87 ALA A CA 1
ATOM 642 C C . ALA A 1 87 ? 14.677 10.188 0.901 1.00 79.69 87 ALA A C 1
ATOM 644 O O . ALA A 1 87 ? 13.925 10.329 -0.066 1.00 79.69 87 ALA A O 1
ATOM 645 N N . THR A 1 88 ? 14.260 9.755 2.087 1.00 86.75 88 THR A N 1
ATOM 646 C CA . THR A 1 88 ? 12.867 9.426 2.383 1.00 86.75 88 THR A CA 1
ATOM 647 C C . THR A 1 88 ? 12.148 10.585 3.054 1.00 86.75 88 THR A C 1
ATOM 649 O O . THR A 1 88 ? 12.679 11.208 3.974 1.00 86.75 88 THR A O 1
ATOM 652 N N . ALA A 1 89 ? 10.890 10.787 2.684 1.00 89.56 89 ALA A N 1
ATOM 653 C CA . ALA A 1 89 ? 9.913 11.540 3.457 1.00 89.56 89 ALA A CA 1
ATOM 654 C C . ALA A 1 89 ? 8.842 10.582 3.994 1.00 89.56 89 ALA A C 1
ATOM 656 O O . ALA A 1 89 ? 8.516 9.582 3.355 1.00 89.56 89 ALA A O 1
ATOM 657 N N . SER A 1 90 ? 8.284 10.876 5.169 1.00 90.94 90 SER A N 1
ATOM 658 C CA . SER A 1 90 ? 7.137 10.139 5.706 1.00 90.94 90 SER A CA 1
ATOM 659 C C . SER A 1 90 ? 5.930 11.049 5.858 1.00 90.94 90 SER A C 1
ATOM 661 O O . SER A 1 90 ? 6.076 12.198 6.271 1.00 90.94 90 SER A O 1
ATOM 663 N N . ARG A 1 91 ? 4.741 10.504 5.601 1.00 91.00 91 ARG A N 1
ATOM 664 C CA . ARG A 1 91 ? 3.452 11.144 5.890 1.00 91.00 91 ARG A CA 1
ATOM 665 C C . ARG A 1 91 ? 2.522 10.161 6.589 1.00 91.00 91 ARG A C 1
ATOM 667 O O . ARG A 1 91 ? 2.564 8.968 6.293 1.00 91.00 91 ARG A O 1
ATOM 674 N N . GLU A 1 92 ? 1.700 10.656 7.503 1.00 93.56 92 GLU A N 1
ATOM 675 C CA . GLU A 1 92 ? 0.624 9.867 8.104 1.00 93.56 92 GLU A CA 1
ATOM 676 C C . GLU A 1 92 ? -0.665 10.048 7.305 1.00 93.56 92 GLU A C 1
ATOM 678 O O . GLU A 1 92 ? -0.994 11.152 6.871 1.00 93.56 92 GLU A O 1
ATOM 683 N N . LEU A 1 93 ? -1.367 8.940 7.096 1.00 94.62 93 LEU A N 1
ATOM 684 C CA . LEU A 1 93 ? -2.655 8.855 6.430 1.00 94.62 93 LEU A CA 1
ATOM 685 C C . LEU A 1 93 ? -3.645 8.234 7.411 1.00 94.62 93 LEU A C 1
ATOM 687 O O . LEU A 1 93 ? -3.432 7.108 7.867 1.00 94.62 93 LEU A O 1
ATOM 691 N N . SER A 1 94 ? -4.717 8.951 7.729 1.00 96.56 94 SER A N 1
ATOM 692 C CA . SER A 1 94 ? -5.830 8.389 8.493 1.00 96.56 94 SER A CA 1
ATOM 693 C C . SER A 1 94 ? -6.770 7.685 7.523 1.00 96.56 94 SER A C 1
ATOM 695 O O . SER A 1 94 ? -7.250 8.305 6.577 1.00 96.56 94 SER A O 1
ATOM 697 N N . VAL A 1 95 ? -7.021 6.399 7.737 1.00 97.12 95 VAL A N 1
ATOM 698 C CA . VAL A 1 95 ? -7.901 5.583 6.900 1.00 97.12 95 VAL A CA 1
ATOM 699 C C . VAL A 1 95 ? -9.120 5.175 7.709 1.00 97.12 95 VAL A C 1
ATOM 701 O O . VAL A 1 95 ? -8.983 4.640 8.807 1.00 97.12 95 VAL A O 1
ATOM 704 N N . ILE A 1 96 ? -10.302 5.428 7.156 1.00 97.81 96 ILE A N 1
ATOM 705 C CA . ILE A 1 96 ? -11.585 5.072 7.760 1.00 97.81 96 ILE A CA 1
ATOM 706 C C . ILE A 1 96 ? -12.280 4.089 6.827 1.00 97.81 96 ILE A C 1
ATOM 708 O O . ILE A 1 96 ? -12.495 4.399 5.658 1.00 97.81 96 ILE A O 1
ATOM 712 N N . VAL A 1 97 ? -12.661 2.926 7.345 1.00 98.31 97 VAL A N 1
ATOM 713 C CA . VAL A 1 97 ? -13.402 1.902 6.602 1.00 98.31 97 VAL A CA 1
ATOM 714 C C . VAL A 1 97 ? -14.843 1.864 7.111 1.00 98.31 97 VAL A C 1
ATOM 716 O O . VAL A 1 97 ? -15.054 1.638 8.305 1.00 98.31 97 VAL A O 1
ATOM 719 N N . ARG A 1 98 ? 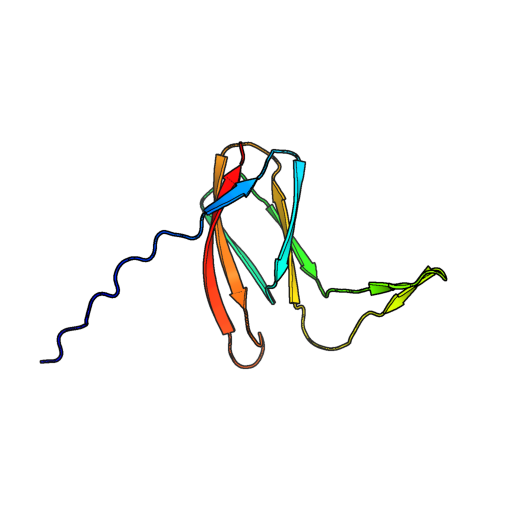-15.827 2.096 6.233 1.00 95.50 98 ARG A N 1
ATOM 720 C CA . ARG A 1 98 ? -17.264 2.122 6.571 1.00 95.50 98 ARG A CA 1
ATOM 721 C C . ARG A 1 98 ? -18.096 1.203 5.689 1.00 95.50 98 ARG A C 1
ATOM 723 O O . ARG A 1 98 ? -17.854 1.173 4.463 1.00 95.50 98 ARG A O 1
#

Solvent-accessible surface area (backbone atoms only — not comparable to full-atom values): 5772 Å² total; per-residue (Å²): 137,84,80,78,79,77,70,79,82,70,77,72,57,72,46,80,46,37,58,72,41,71,48,80,41,88,15,49,30,74,44,77,77,40,68,74,15,57,44,78,79,47,67,38,64,72,62,47,77,44,100,84,76,49,71,53,67,78,88,85,80,50,43,24,25,36,38,35,21,80,36,66,39,54,22,34,34,39,36,31,33,64,45,87,88,81,52,69,46,77,49,73,35,40,34,40,24,95

pLDDT: mean 87.86, std 17.25, range [36.44, 98.44]